Protein AF-A0A7X7LUM7-F1 (afdb_monomer_lite)

Organism: NCBI:txid1792543

Secondary structure (DSSP, 8-state):
-PPPS--HHHHHHTT---SS-----TT-SSTTSTT-

pLDDT: mean 94.89, std 7.18, range [58.22, 98.31]

Foldseek 3Di:
DDDDPDCQQVCVVVVHDDPDDDDDDDCPDDPVDPVD

Sequence (36 aa):
MTRLKNDTFLRALMRQPTEYTPVWLMRQAGRYLPEY

InterPro domains:
  IPR000257 Uroporphyrinogen decarboxylase (URO-D) [PF01208] (5-36)
  IPR000257 Uroporphyrinogen decarboxylase (URO-D) [PS00906] (22-31)
  IPR038071 UROD/MetE-like superfamily [G3DSA:3.20.20.210] (1-36)
  IPR038071 UROD/MetE-like superfamily [SSF51726] (1-36)

Structure (mmCIF, N/CA/C/O backbone):
data_AF-A0A7X7LUM7-F1
#
_entry.id   AF-A0A7X7LUM7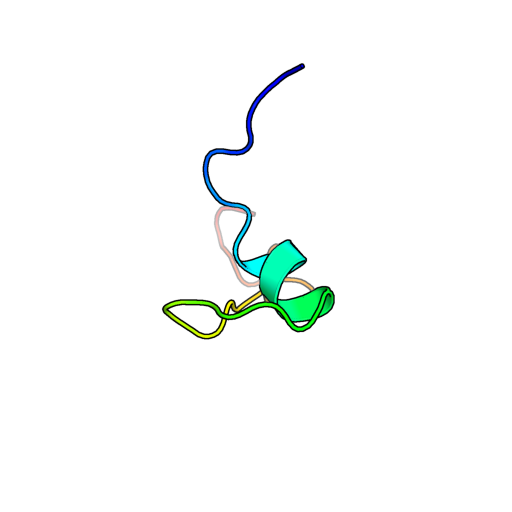-F1
#
loop_
_atom_site.group_PDB
_atom_site.id
_atom_site.type_symbol
_atom_site.label_atom_id
_atom_site.label_alt_id
_atom_site.label_comp_id
_atom_site.label_asym_id
_atom_site.label_entity_id
_atom_site.label_seq_id
_atom_site.pdbx_PDB_ins_code
_atom_site.Cartn_x
_atom_site.Cartn_y
_atom_site.Cartn_z
_atom_site.occupancy
_atom_site.B_iso_or_equiv
_atom_site.auth_seq_id
_atom_site.auth_comp_id
_atom_site.auth_asym_id
_atom_site.auth_atom_id
_atom_site.pdbx_PDB_model_num
ATOM 1 N N . MET A 1 1 ? -0.334 23.003 10.603 1.00 58.22 1 MET A N 1
ATOM 2 C CA . MET A 1 1 ? -0.107 21.564 10.349 1.00 58.22 1 MET A CA 1
ATOM 3 C C . MET A 1 1 ? -0.868 21.162 9.099 1.00 58.22 1 MET A C 1
ATOM 5 O O . MET A 1 1 ? -2.050 21.467 9.006 1.00 58.22 1 MET A O 1
ATOM 9 N N . THR A 1 2 ? -0.199 20.549 8.128 1.00 79.94 2 THR A N 1
ATOM 10 C CA . THR A 1 2 ? -0.807 20.146 6.852 1.00 79.94 2 THR A CA 1
ATOM 11 C C . THR A 1 2 ? -1.642 18.882 7.058 1.00 79.94 2 THR A C 1
ATOM 13 O O . THR A 1 2 ? -1.145 17.902 7.605 1.00 79.94 2 THR A O 1
ATOM 16 N N . ARG A 1 3 ? -2.917 18.898 6.655 1.00 88.88 3 ARG A N 1
ATOM 17 C CA . ARG A 1 3 ? -3.821 17.747 6.802 1.00 88.88 3 ARG A CA 1
ATOM 18 C C . ARG A 1 3 ? -3.628 16.772 5.638 1.00 88.88 3 ARG A C 1
ATOM 20 O O . ARG A 1 3 ? -3.670 17.188 4.482 1.00 88.88 3 ARG A O 1
ATOM 27 N N . LEU A 1 4 ? -3.445 15.485 5.940 1.00 92.75 4 LEU A N 1
ATOM 28 C CA . LEU A 1 4 ? -3.404 14.431 4.924 1.00 92.75 4 LEU A CA 1
ATOM 29 C C . LEU A 1 4 ? -4.780 14.282 4.262 1.00 9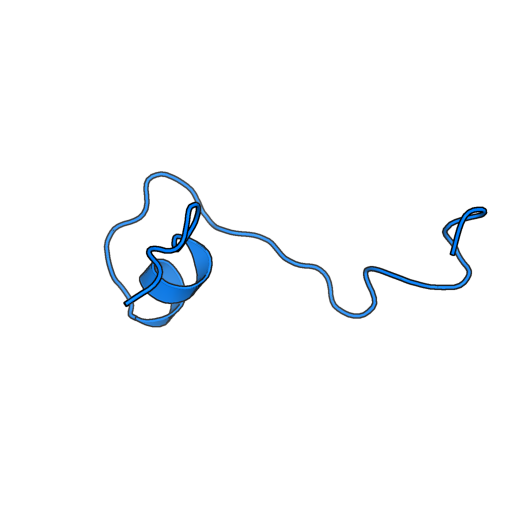2.75 4 LEU A C 1
ATOM 31 O O . LEU A 1 4 ? -5.801 14.256 4.947 1.00 92.75 4 LEU A O 1
ATOM 35 N N . LYS A 1 5 ? -4.802 14.177 2.927 1.00 94.94 5 LYS A N 1
ATOM 36 C CA . LYS A 1 5 ? -6.031 13.906 2.159 1.00 94.94 5 LYS A CA 1
ATOM 37 C C . LYS A 1 5 ? -6.490 12.448 2.290 1.00 94.94 5 LYS A C 1
ATOM 39 O O . LYS A 1 5 ? -7.683 12.191 2.233 1.00 94.94 5 LYS A O 1
ATOM 44 N N . ASN A 1 6 ? -5.546 11.520 2.457 1.00 95.31 6 ASN A N 1
ATOM 45 C CA . ASN A 1 6 ? -5.797 10.102 2.702 1.00 95.31 6 ASN A CA 1
ATOM 46 C C . ASN A 1 6 ? -4.817 9.609 3.776 1.00 95.31 6 ASN A C 1
ATOM 48 O O . ASN A 1 6 ? -3.603 9.668 3.582 1.00 95.31 6 ASN A O 1
ATOM 52 N N . ASP A 1 7 ? -5.352 9.157 4.906 1.00 96.25 7 ASP A N 1
ATOM 53 C CA . ASP A 1 7 ? -4.617 8.611 6.048 1.00 96.25 7 ASP A CA 1
ATOM 54 C C . ASP A 1 7 ? -4.984 7.142 6.339 1.00 96.25 7 ASP A C 1
ATOM 56 O O . ASP A 1 7 ? -4.531 6.574 7.335 1.00 96.25 7 ASP A O 1
ATOM 60 N N . THR A 1 8 ? -5.763 6.494 5.463 1.00 97.50 8 THR A N 1
ATOM 61 C CA . THR A 1 8 ? -6.327 5.151 5.673 1.00 97.50 8 THR A CA 1
ATOM 62 C C . THR A 1 8 ? -5.249 4.101 5.931 1.00 97.50 8 THR A C 1
ATOM 64 O O . THR A 1 8 ? -5.424 3.242 6.792 1.00 97.50 8 THR A O 1
ATOM 67 N N . PHE A 1 9 ? -4.102 4.202 5.249 1.00 97.94 9 PHE A N 1
ATOM 68 C CA . PHE A 1 9 ? -2.958 3.321 5.493 1.00 97.94 9 PHE A CA 1
ATOM 69 C C . PHE A 1 9 ? -2.445 3.415 6.936 1.00 97.94 9 PHE A C 1
ATOM 71 O O . PHE A 1 9 ? -2.291 2.397 7.607 1.00 97.94 9 PHE A O 1
ATOM 78 N N . LEU A 1 10 ? -2.244 4.634 7.446 1.00 97.50 10 LEU A N 1
ATOM 79 C CA . LEU A 1 10 ? -1.756 4.857 8.810 1.00 97.50 10 LEU A CA 1
ATOM 80 C C . LEU A 1 10 ? -2.781 4.397 9.849 1.00 97.50 10 LEU A C 1
ATOM 82 O O . LEU A 1 10 ? -2.423 3.739 10.825 1.00 97.50 10 LEU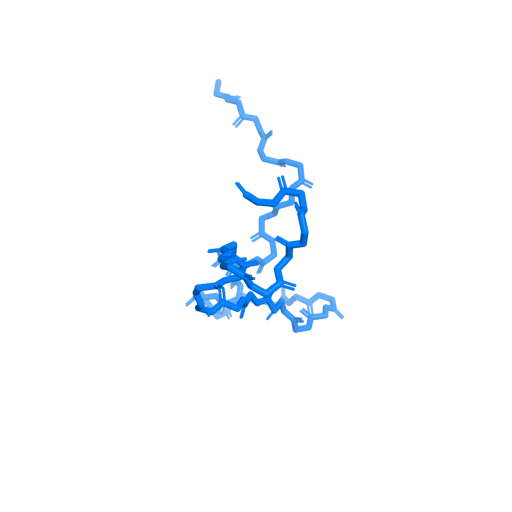 A O 1
ATOM 86 N N . ARG A 1 11 ? -4.064 4.680 9.609 1.00 98.00 11 ARG A N 1
ATOM 87 C CA . ARG A 1 11 ? -5.168 4.238 10.469 1.00 98.00 11 ARG A CA 1
ATOM 88 C C . ARG A 1 11 ? -5.217 2.716 10.587 1.00 98.00 11 ARG A C 1
ATOM 90 O O . ARG A 1 11 ? -5.304 2.206 11.702 1.00 98.00 11 ARG A O 1
ATOM 97 N N . ALA A 1 12 ? -5.080 2.000 9.470 1.00 98.12 12 ALA A N 1
ATOM 98 C CA . ALA A 1 12 ? -5.029 0.541 9.471 1.00 98.12 12 ALA A CA 1
ATOM 99 C C . ALA A 1 12 ? -3.824 0.007 10.268 1.00 98.12 12 ALA A C 1
ATOM 101 O O . ALA A 1 12 ? -3.987 -0.896 11.090 1.00 98.12 12 ALA A O 1
ATOM 102 N N . LEU A 1 13 ? -2.632 0.598 10.103 1.00 98.06 13 LEU A N 1
ATOM 103 C CA . LEU A 1 13 ? -1.438 0.219 10.877 1.00 98.06 13 LEU A CA 1
ATOM 104 C C . LEU A 1 13 ? -1.608 0.456 12.384 1.00 98.06 13 LEU A C 1
ATOM 106 O O . LEU A 1 13 ? -1.145 -0.341 13.198 1.00 98.06 13 LEU A O 1
ATOM 110 N N . MET A 1 14 ? -2.316 1.521 12.759 1.00 98.31 14 MET A N 1
ATOM 111 C CA . MET A 1 14 ? -2.670 1.835 14.145 1.00 98.31 14 MET A CA 1
ATOM 112 C C . MET A 1 14 ? -3.885 1.044 14.659 1.00 98.31 14 MET A C 1
ATOM 114 O O . MET A 1 14 ? -4.366 1.323 15.757 1.00 98.31 14 MET A O 1
ATOM 118 N N . ARG A 1 15 ? -4.382 0.060 13.895 1.00 97.94 15 ARG A N 1
ATOM 119 C CA . ARG A 1 15 ? -5.552 -0.777 14.221 1.00 97.94 15 ARG A CA 1
ATOM 120 C C . ARG A 1 15 ? -6.845 0.016 14.440 1.00 97.94 15 ARG A C 1
ATOM 122 O O . ARG A 1 15 ? -7.711 -0.396 15.207 1.00 97.94 15 ARG A O 1
ATOM 129 N N . GLN A 1 16 ? -6.983 1.157 13.778 1.00 98.31 16 GLN A N 1
ATOM 130 C CA . GLN A 1 16 ? -8.217 1.935 13.795 1.00 98.31 16 GLN A CA 1
ATOM 131 C C . GLN A 1 16 ? -9.204 1.404 12.743 1.00 98.31 16 GLN A C 1
ATOM 133 O O . GLN A 1 16 ? -8.768 0.861 11.726 1.00 98.31 16 GLN A O 1
ATOM 138 N N . PRO A 1 17 ? -10.523 1.600 12.929 1.00 97.75 17 PRO A N 1
ATOM 139 C CA . PRO A 1 17 ? -11.508 1.274 11.901 1.00 97.75 17 PRO A CA 1
ATOM 140 C C . PRO A 1 17 ? -11.219 2.025 10.595 1.00 97.75 17 PRO A C 1
ATOM 142 O O . PRO A 1 17 ? -11.015 3.244 10.614 1.00 97.75 17 PRO A O 1
ATOM 145 N N . THR A 1 18 ? -11.231 1.317 9.466 1.00 97.75 18 THR A N 1
ATOM 146 C CA . THR A 1 18 ? -11.116 1.881 8.114 1.00 97.75 18 THR A CA 1
ATOM 147 C C . THR A 1 18 ? -12.260 1.378 7.238 1.00 97.75 18 THR A C 1
ATOM 149 O O . THR A 1 18 ? -12.727 0.258 7.414 1.00 97.75 18 THR A O 1
ATOM 152 N N . GLU A 1 19 ? -12.725 2.203 6.297 1.00 97.38 19 GLU A N 1
ATOM 153 C CA . GLU A 1 19 ? -13.834 1.847 5.390 1.00 97.38 19 GLU A CA 1
ATOM 154 C C . GLU A 1 19 ? -13.461 0.724 4.412 1.00 97.38 19 GLU A C 1
ATOM 156 O O . GLU A 1 19 ? -14.311 -0.050 3.986 1.00 97.38 19 GLU A O 1
ATOM 161 N N . TYR A 1 20 ? -12.176 0.634 4.067 1.00 97.75 20 TYR A N 1
ATOM 162 C CA . TYR A 1 20 ? -11.610 -0.377 3.182 1.00 97.75 20 TYR A CA 1
ATOM 163 C C . TYR A 1 20 ? -10.213 -0.787 3.659 1.00 97.75 20 TYR A C 1
ATOM 165 O O . TYR A 1 20 ? -9.581 -0.096 4.468 1.00 97.75 20 TYR A O 1
ATOM 173 N N . THR A 1 21 ? -9.720 -1.921 3.158 1.00 97.88 21 THR A N 1
ATOM 174 C CA . THR A 1 21 ? -8.343 -2.372 3.391 1.00 97.88 21 THR A CA 1
ATOM 175 C C . THR A 1 21 ? -7.395 -1.593 2.475 1.00 97.88 21 THR A C 1
ATOM 177 O O . THR A 1 21 ? -7.531 -1.684 1.254 1.00 97.88 21 THR A O 1
ATOM 180 N N . PRO A 1 22 ? -6.438 -0.816 3.012 1.00 98.06 22 PRO A N 1
ATOM 181 C CA . PRO A 1 22 ? -5.476 -0.106 2.180 1.00 98.06 22 PRO A CA 1
ATOM 182 C C . PRO A 1 22 ? -4.492 -1.095 1.542 1.00 98.06 22 PRO A C 1
ATOM 184 O O . PRO A 1 22 ? -4.084 -2.070 2.173 1.00 98.06 22 PRO A O 1
ATOM 187 N N . VAL A 1 23 ? -4.070 -0.819 0.307 1.00 97.62 23 VAL A N 1
ATOM 188 C CA . VAL A 1 23 ? -3.088 -1.626 -0.427 1.00 97.62 23 VAL A CA 1
ATOM 189 C C . VAL A 1 23 ? -1.927 -0.759 -0.895 1.00 97.62 23 VAL A C 1
ATOM 191 O O . VAL A 1 23 ? -2.100 0.406 -1.247 1.00 97.62 23 VAL A O 1
ATOM 194 N N . TRP A 1 24 ? -0.738 -1.347 -0.899 1.00 97.12 24 TRP A N 1
ATOM 195 C CA . TRP A 1 24 ? 0.459 -0.802 -1.523 1.00 97.12 24 TRP A CA 1
ATOM 196 C C . TRP A 1 24 ? 1.315 -1.969 -2.013 1.00 97.12 24 TRP A C 1
ATOM 198 O O . TRP A 1 24 ? 1.191 -3.090 -1.514 1.00 97.12 24 TRP A O 1
ATOM 208 N N . LEU A 1 25 ? 2.167 -1.718 -3.003 1.00 97.56 25 LEU A N 1
ATOM 209 C CA . LEU A 1 25 ? 3.002 -2.755 -3.599 1.00 97.56 25 LEU A CA 1
ATOM 210 C C . LEU A 1 25 ? 4.477 -2.427 -3.359 1.00 97.56 25 LEU A C 1
ATOM 212 O O . LEU A 1 25 ? 4.955 -1.328 -3.652 1.00 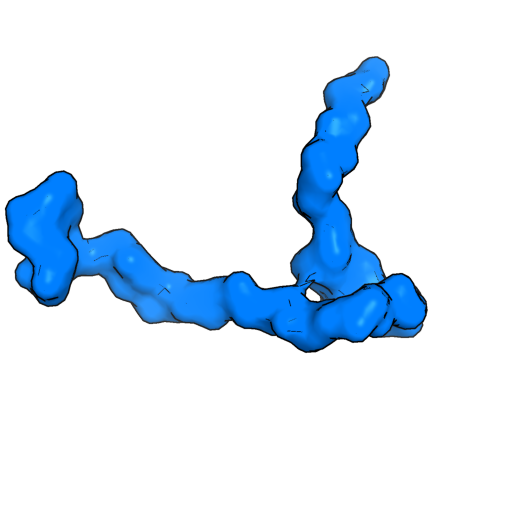97.56 25 LEU A O 1
ATOM 216 N N . MET A 1 26 ? 5.233 -3.397 -2.843 1.00 98.06 26 MET A N 1
ATOM 217 C CA . MET A 1 26 ? 6.690 -3.281 -2.817 1.00 98.06 26 MET A CA 1
ATOM 218 C C . MET A 1 26 ? 7.206 -3.237 -4.252 1.00 98.06 26 MET A C 1
ATOM 220 O O . MET A 1 26 ? 6.823 -4.065 -5.074 1.00 98.06 26 MET A O 1
ATOM 224 N N . ARG A 1 27 ? 8.098 -2.283 -4.542 1.00 96.06 27 ARG A N 1
ATOM 225 C CA . ARG A 1 27 ? 8.621 -2.049 -5.900 1.00 96.06 27 ARG A CA 1
ATOM 226 C C . ARG A 1 27 ? 7.519 -1.750 -6.932 1.00 96.06 27 ARG A C 1
ATOM 228 O O . ARG A 1 27 ? 7.665 -2.112 -8.093 1.00 96.06 27 ARG A O 1
ATOM 235 N N . GLN A 1 28 ? 6.460 -1.042 -6.523 1.00 96.69 28 GLN A N 1
ATOM 236 C CA . GLN A 1 28 ? 5.390 -0.568 -7.422 1.00 96.69 28 GLN A CA 1
ATOM 237 C C . GLN A 1 28 ? 5.874 0.308 -8.584 1.00 96.69 28 GLN A C 1
ATOM 239 O O . GLN A 1 28 ? 5.132 0.550 -9.522 1.00 96.69 28 GLN A O 1
ATOM 244 N N . ALA A 1 29 ? 7.095 0.828 -8.494 1.00 96.62 29 ALA A N 1
ATOM 245 C CA . ALA A 1 29 ? 7.723 1.635 -9.518 1.00 96.62 29 ALA A CA 1
ATOM 246 C C . ALA A 1 29 ? 9.000 0.900 -9.948 1.00 96.62 29 ALA A C 1
ATOM 248 O O . ALA A 1 29 ? 9.902 0.674 -9.132 1.00 96.62 29 ALA A O 1
ATOM 249 N N . GLY A 1 30 ? 9.038 0.434 -11.194 1.00 95.25 30 GLY A N 1
ATOM 250 C CA . GLY A 1 30 ? 10.151 -0.349 -11.707 1.00 95.25 30 GLY A CA 1
ATOM 251 C C . GLY A 1 30 ? 10.028 -0.642 -13.195 1.00 95.25 30 GLY A C 1
ATOM 252 O O . GLY A 1 30 ? 9.020 -0.339 -13.816 1.00 95.25 30 GLY A O 1
ATOM 253 N N . ARG A 1 31 ? 11.047 -1.325 -13.729 1.00 96.12 31 ARG A N 1
ATOM 254 C CA . ARG A 1 31 ? 11.273 -1.613 -15.164 1.00 96.12 31 ARG A CA 1
ATOM 255 C C . ARG A 1 31 ? 10.118 -2.282 -15.924 1.00 96.12 31 ARG A C 1
ATOM 257 O O . ARG A 1 31 ? 10.218 -2.448 -17.131 1.00 96.12 31 ARG A O 1
ATOM 264 N N . TYR A 1 32 ? 9.089 -2.751 -15.225 1.00 94.19 32 TYR A N 1
ATOM 265 C CA . TYR A 1 32 ? 7.900 -3.319 -15.856 1.00 94.19 32 TYR A CA 1
ATOM 266 C C . TYR A 1 32 ? 6.922 -2.236 -16.340 1.00 94.19 32 TYR A C 1
ATOM 268 O O . TYR A 1 32 ? 6.085 -2.528 -17.188 1.00 94.19 32 TYR A O 1
ATOM 276 N N . LEU A 1 33 ? 7.020 -1.015 -15.805 1.00 97.12 33 LEU A N 1
ATOM 277 C CA . LEU A 1 33 ? 6.283 0.156 -16.264 1.00 97.12 33 LEU A CA 1
ATOM 278 C C . LEU A 1 33 ? 7.098 0.836 -17.375 1.00 97.12 33 LEU A C 1
ATOM 280 O O . LEU A 1 33 ? 8.231 1.236 -17.108 1.00 97.12 33 LEU A O 1
ATOM 284 N N . PRO A 1 34 ? 6.571 0.963 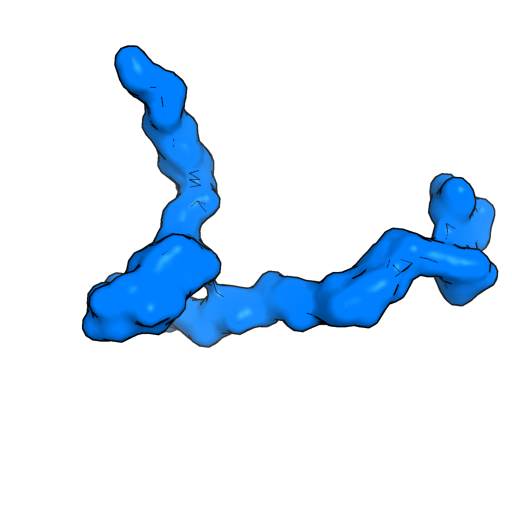-18.605 1.00 95.88 34 PRO A N 1
ATOM 285 C CA . PRO A 1 34 ? 7.262 1.654 -19.696 1.00 95.88 34 PRO A CA 1
ATOM 286 C C . PRO A 1 34 ? 7.616 3.116 -19.391 1.00 95.88 34 PRO A C 1
ATOM 288 O O . PRO A 1 34 ? 8.581 3.642 -19.937 1.00 95.88 34 PRO A O 1
ATOM 291 N N . GLU A 1 35 ? 6.816 3.772 -18.555 1.00 96.06 35 GLU A N 1
ATOM 292 C CA . GLU A 1 35 ? 6.973 5.168 -18.148 1.00 96.06 35 GLU A CA 1
ATOM 293 C C . GLU A 1 35 ? 7.907 5.379 -16.949 1.00 96.06 35 GLU A C 1
ATOM 295 O O . GLU A 1 35 ? 8.166 6.527 -16.586 1.00 96.06 35 GLU A O 1
ATOM 300 N N . T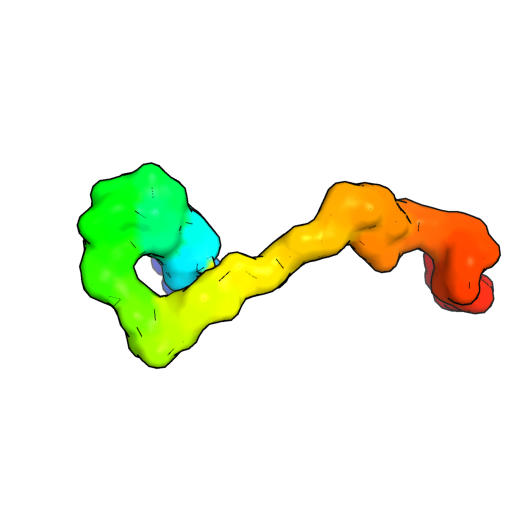YR A 1 36 ? 8.362 4.299 -16.309 1.00 87.06 36 TYR A N 1
ATOM 301 C CA . TYR A 1 36 ? 9.276 4.365 -15.170 1.00 87.06 36 TYR A CA 1
ATOM 302 C C . TYR A 1 36 ? 10.719 4.599 -15.617 1.00 87.06 36 TYR A C 1
ATOM 304 O O . TYR A 1 36 ? 11.359 5.508 -15.042 1.00 87.06 36 TYR A O 1
#

Radius of gyration: 13.78 Å; chains: 1; bounding box: 25×25×34 Å